Protein AF-A0A2M8EUY7-F1 (afdb_monomer_lite)

pLDDT: mean 81.36, std 12.44, range [43.34, 97.12]

Sequence (153 aa):
MKSKIKNQRSKILGFTMIELLIVIAVLGVLAVAVLSAINPLEQINRGRDTGSRSDSEQILSAVERFYTIQQYYPWMEAADDTDQFDWGSLMTSVTRATGGALIVDVLAAVGSEEIKQSFADRLKDVKYELFAYKKLGTENSPYICFSPKSASF

Structure (mmCIF, N/CA/C/O backbone):
data_AF-A0A2M8EUY7-F1
#
_entry.id   AF-A0A2M8EUY7-F1
#
loop_
_atom_site.group_PDB
_atom_site.id
_atom_site.type_symbol
_atom_site.label_atom_id
_atom_site.label_alt_id
_atom_site.label_comp_id
_atom_site.label_asym_id
_atom_site.label_entity_id
_atom_site.label_seq_id
_atom_site.pdbx_PDB_ins_code
_atom_site.Cartn_x
_atom_site.Cartn_y
_atom_site.Cartn_z
_atom_site.occupancy
_atom_site.B_iso_or_equiv
_atom_site.auth_seq_id
_atom_site.auth_comp_id
_atom_site.auth_asym_id
_atom_site.auth_atom_id
_atom_site.pdbx_PDB_model_num
ATOM 1 N N . MET A 1 1 ? 8.532 -18.869 80.378 1.00 47.84 1 MET A N 1
ATOM 2 C CA . MET A 1 1 ? 7.870 -17.756 79.663 1.00 47.84 1 MET A CA 1
ATOM 3 C C . MET A 1 1 ? 7.485 -18.250 78.266 1.00 47.84 1 MET A C 1
ATOM 5 O O . MET A 1 1 ? 8.375 -18.464 77.459 1.00 47.84 1 MET A O 1
ATOM 9 N N . LYS A 1 2 ? 6.209 -18.577 78.002 1.00 45.72 2 LYS A N 1
ATOM 10 C CA . LYS A 1 2 ? 5.752 -19.087 76.689 1.00 45.72 2 LYS A CA 1
ATOM 11 C C . LYS A 1 2 ? 4.875 -18.028 76.014 1.00 45.72 2 LYS A C 1
ATOM 13 O O . LYS A 1 2 ? 3.768 -17.766 76.472 1.00 45.72 2 LYS A O 1
ATOM 18 N N . SER A 1 3 ? 5.405 -17.408 74.961 1.00 61.81 3 SER A N 1
ATOM 19 C CA . SER A 1 3 ? 4.705 -16.432 74.118 1.00 61.81 3 SER A CA 1
ATOM 20 C C . SER A 1 3 ? 3.765 -17.156 73.144 1.00 61.81 3 SER A C 1
ATOM 22 O O . SER A 1 3 ? 4.179 -18.102 72.475 1.00 61.81 3 SER A O 1
ATOM 24 N N . LYS A 1 4 ? 2.490 -16.744 73.088 1.00 62.94 4 LYS A N 1
ATOM 25 C CA . LYS A 1 4 ? 1.484 -17.258 72.142 1.00 62.94 4 LYS A CA 1
ATOM 26 C C . LYS A 1 4 ? 1.505 -16.413 70.865 1.00 62.94 4 LYS A C 1
ATOM 28 O O . LYS A 1 4 ? 1.087 -15.259 70.884 1.00 62.94 4 LYS A O 1
ATOM 33 N N . ILE A 1 5 ? 1.921 -17.013 69.752 1.00 70.81 5 ILE A N 1
ATOM 34 C CA . ILE A 1 5 ? 1.808 -16.436 68.406 1.00 70.81 5 ILE A CA 1
ATOM 35 C C . ILE A 1 5 ? 0.328 -16.493 67.983 1.00 70.81 5 ILE A C 1
ATOM 37 O O . ILE A 1 5 ? -0.237 -17.576 67.830 1.00 70.81 5 ILE A O 1
ATOM 41 N N . LYS A 1 6 ? -0.329 -15.334 67.836 1.00 66.94 6 LYS A N 1
ATOM 42 C CA . LYS A 1 6 ? -1.699 -15.231 67.301 1.00 66.94 6 LYS A CA 1
ATOM 43 C C . LYS A 1 6 ? -1.652 -15.256 65.772 1.00 66.94 6 LYS A C 1
ATOM 45 O O . LYS A 1 6 ? -1.192 -14.305 65.151 1.00 66.94 6 LYS A O 1
ATOM 50 N N . ASN A 1 7 ? -2.155 -16.337 65.183 1.00 68.19 7 ASN A N 1
ATOM 51 C CA . ASN A 1 7 ? -2.286 -16.509 63.738 1.00 68.19 7 ASN A CA 1
ATOM 52 C C . ASN A 1 7 ? -3.511 -15.724 63.221 1.00 68.19 7 ASN A C 1
ATOM 54 O O . ASN A 1 7 ? -4.652 -16.129 63.450 1.00 68.19 7 ASN A O 1
ATOM 58 N N . GLN A 1 8 ? -3.281 -14.580 62.577 1.00 69.50 8 GLN A N 1
ATOM 59 C CA . GLN A 1 8 ? -4.314 -13.749 61.948 1.00 69.50 8 GLN A CA 1
ATOM 60 C C . GLN A 1 8 ? -4.659 -14.344 60.572 1.00 69.50 8 GLN A C 1
ATOM 62 O O . GLN A 1 8 ? -3.921 -14.155 59.609 1.00 69.50 8 GLN A O 1
ATOM 67 N N . ARG A 1 9 ? -5.766 -15.091 60.464 1.00 69.69 9 ARG A N 1
ATOM 68 C CA . ARG A 1 9 ? -6.303 -15.510 59.158 1.00 69.69 9 ARG A CA 1
ATOM 69 C C . ARG A 1 9 ? -6.989 -14.316 58.491 1.00 69.69 9 ARG A C 1
ATOM 71 O O . ARG A 1 9 ? -8.062 -13.905 58.930 1.00 69.69 9 ARG A O 1
ATOM 78 N N . SER A 1 10 ? -6.390 -13.788 57.429 1.00 69.44 10 SER A N 1
ATOM 79 C CA . SER A 1 10 ? -6.993 -12.770 56.565 1.00 69.44 10 SER A CA 1
ATOM 80 C C . SER A 1 10 ? -8.266 -13.326 55.918 1.00 69.44 10 SER A C 1
ATOM 82 O O . SER A 1 10 ? -8.216 -14.337 55.218 1.00 69.44 10 SER A O 1
ATOM 84 N N . LYS A 1 11 ? -9.421 -12.695 56.158 1.00 70.44 11 LYS A N 1
ATOM 85 C CA . LYS A 1 11 ? -10.657 -13.020 55.433 1.00 70.44 11 LYS A CA 1
ATOM 86 C C . LYS A 1 11 ? -10.527 -12.489 54.008 1.00 70.44 11 LYS A C 1
ATOM 88 O O . LYS A 1 11 ? -10.547 -11.280 53.805 1.00 70.44 11 LYS A O 1
ATOM 93 N N . ILE A 1 12 ? -10.396 -13.387 53.039 1.00 72.38 12 ILE A N 1
ATOM 94 C CA . ILE A 1 12 ? -10.546 -13.037 51.626 1.00 72.38 12 ILE A CA 1
ATOM 95 C C . ILE A 1 12 ? -12.047 -12.836 51.394 1.00 72.38 12 ILE A C 1
ATOM 97 O O . ILE A 1 12 ? -12.824 -13.784 51.499 1.00 72.38 12 ILE A O 1
ATOM 101 N N . LEU A 1 13 ? -12.460 -11.589 51.172 1.00 75.06 13 LEU A N 1
ATOM 102 C CA . LEU A 1 13 ? -13.822 -11.245 50.767 1.00 75.06 13 LEU A CA 1
ATOM 103 C C . LEU A 1 13 ? -13.942 -11.521 49.262 1.00 75.06 13 LEU A C 1
ATOM 105 O O . LEU A 1 13 ? -13.159 -10.994 48.476 1.00 75.06 13 LEU A O 1
ATOM 109 N N . GLY A 1 14 ? -14.867 -12.401 48.879 1.00 78.62 14 GLY A N 1
ATOM 110 C CA . GLY A 1 14 ? -15.189 -12.670 47.477 1.00 78.62 14 GLY A CA 1
ATOM 111 C C . GLY A 1 14 ? -16.153 -11.627 46.911 1.00 78.62 14 GLY A C 1
ATOM 112 O O . GLY A 1 14 ? -16.913 -11.020 47.662 1.00 78.62 14 GLY A O 1
ATOM 113 N N . PHE A 1 15 ? -16.132 -11.448 45.589 1.00 81.38 15 PHE A N 1
ATOM 114 C CA . PHE A 1 15 ? -17.105 -10.621 44.870 1.00 81.38 15 PHE A CA 1
ATOM 115 C C . PHE A 1 15 ? -18.519 -11.197 44.992 1.00 81.38 15 PHE A C 1
ATOM 117 O O . PHE A 1 15 ? -18.718 -12.414 44.937 1.00 81.38 15 PHE A O 1
ATOM 124 N N . THR A 1 16 ? -19.514 -10.323 45.115 1.00 91.38 16 THR A N 1
ATOM 125 C CA . THR A 1 16 ? -20.921 -10.719 45.059 1.00 91.38 16 THR A CA 1
ATOM 126 C C . THR A 1 16 ? -21.371 -10.919 43.607 1.00 91.38 16 THR A C 1
ATOM 128 O O . THR A 1 16 ? -20.884 -10.269 42.681 1.00 91.38 16 THR A O 1
ATOM 131 N N . MET A 1 17 ? -22.348 -11.806 43.392 1.00 89.44 17 MET A N 1
ATOM 132 C CA . MET A 1 17 ? -22.932 -12.031 42.059 1.00 89.44 17 MET A CA 1
ATOM 133 C C . MET A 1 17 ? -23.550 -10.752 41.475 1.00 89.44 17 MET A C 1
ATOM 135 O O . MET A 1 17 ? -23.486 -10.530 40.268 1.00 89.44 17 MET A O 1
ATOM 139 N N . ILE A 1 18 ? -24.131 -9.902 42.330 1.00 94.06 18 ILE A N 1
ATOM 140 C CA . ILE A 1 18 ? -24.772 -8.654 41.904 1.00 94.06 18 ILE A CA 1
ATOM 141 C C . ILE A 1 18 ? -23.753 -7.600 41.466 1.00 94.06 18 ILE A C 1
ATOM 143 O O . ILE A 1 18 ? -23.988 -6.915 40.474 1.00 94.06 18 ILE A O 1
ATOM 147 N N . GLU A 1 19 ? -22.603 -7.510 42.139 1.00 91.25 19 GLU A N 1
ATOM 148 C CA . GLU A 1 19 ? -21.518 -6.616 41.723 1.00 91.25 19 GLU A CA 1
ATOM 149 C C . GLU A 1 19 ? -21.020 -6.984 40.326 1.00 91.25 19 GLU A C 1
ATOM 151 O O . GLU A 1 19 ? -20.887 -6.109 39.473 1.00 91.25 19 GLU A O 1
ATOM 156 N N . LEU A 1 20 ? -20.815 -8.275 40.050 1.00 91.75 20 LEU A N 1
ATOM 157 C CA . LEU A 1 20 ? -20.336 -8.713 38.739 1.00 91.75 20 LEU A CA 1
ATOM 158 C C . LEU A 1 20 ? -21.393 -8.486 37.643 1.00 91.75 20 LEU A C 1
ATOM 160 O O . LEU A 1 20 ? -21.052 -8.060 36.540 1.00 91.75 20 LEU A O 1
ATOM 164 N N . LEU A 1 21 ? -22.678 -8.679 37.962 1.00 93.19 21 LEU A N 1
ATOM 165 C CA . LEU A 1 21 ? -23.792 -8.449 37.038 1.00 93.19 21 LEU A CA 1
ATOM 166 C C . LEU A 1 21 ? -23.926 -6.973 36.637 1.00 93.19 21 LEU A C 1
ATOM 168 O O . LEU A 1 21 ? -24.082 -6.663 35.456 1.00 93.19 21 LEU A O 1
ATOM 172 N N . ILE A 1 22 ? -23.831 -6.051 37.596 1.00 95.50 22 ILE A N 1
ATOM 173 C CA . ILE A 1 22 ? -23.909 -4.613 37.304 1.00 95.50 22 ILE A CA 1
ATOM 174 C C . ILE A 1 22 ? -22.715 -4.177 36.448 1.00 95.50 22 ILE A C 1
ATOM 176 O O . ILE A 1 22 ? -22.885 -3.401 35.510 1.00 95.50 22 ILE A O 1
ATOM 180 N N . VAL A 1 23 ? -21.519 -4.710 36.713 1.00 95.69 23 VAL A N 1
ATOM 181 C CA . VAL A 1 23 ? -20.315 -4.366 35.945 1.00 95.69 23 VAL A CA 1
ATOM 182 C C . VAL A 1 23 ? -20.455 -4.768 34.479 1.00 95.69 23 VAL A C 1
ATOM 184 O O . VAL A 1 23 ? -20.213 -3.938 33.607 1.00 95.69 23 VAL A O 1
ATOM 187 N N . ILE A 1 24 ? -20.897 -5.994 34.179 1.00 95.81 24 ILE A N 1
ATOM 188 C CA . ILE A 1 24 ? -21.076 -6.415 32.779 1.00 95.81 24 ILE A CA 1
ATOM 189 C C . ILE A 1 24 ? -22.193 -5.629 32.078 1.00 95.81 24 ILE A C 1
ATOM 191 O O . ILE A 1 24 ? -22.070 -5.335 30.890 1.00 95.81 24 ILE A O 1
ATOM 195 N N . ALA A 1 25 ? -23.242 -5.228 32.807 1.00 96.62 25 ALA A N 1
ATOM 196 C CA . ALA A 1 25 ? -24.312 -4.394 32.265 1.00 96.62 25 ALA A CA 1
ATOM 197 C C . ALA A 1 25 ? -23.797 -2.994 31.887 1.00 96.62 25 ALA A C 1
ATOM 199 O O . ALA A 1 25 ? -24.042 -2.522 30.777 1.00 96.62 25 ALA A O 1
ATOM 200 N N . VAL A 1 26 ? -23.029 -2.353 32.775 1.00 96.75 26 VAL A N 1
ATOM 201 C CA . VAL A 1 26 ? -22.422 -1.039 32.510 1.00 96.75 26 VAL A CA 1
ATOM 202 C C . VAL A 1 26 ? -21.386 -1.127 31.385 1.00 96.75 26 VAL A C 1
ATOM 204 O O . VAL A 1 26 ? -21.402 -0.290 30.482 1.00 96.75 26 VAL A O 1
ATOM 207 N N . LEU A 1 27 ? -20.529 -2.156 31.382 1.00 97.00 27 LEU A N 1
ATOM 208 C CA . LEU A 1 27 ? -19.553 -2.378 30.309 1.00 97.00 27 LEU A CA 1
ATOM 209 C C . LEU A 1 27 ? -20.231 -2.574 28.948 1.00 97.00 27 LEU A C 1
ATOM 211 O O . LEU A 1 27 ? -19.748 -2.036 27.955 1.00 97.00 27 LEU A O 1
ATOM 215 N N . GLY A 1 28 ? -21.366 -3.277 28.899 1.00 97.12 28 GLY A N 1
ATOM 216 C CA . GLY A 1 28 ? -22.139 -3.459 27.671 1.00 97.12 28 GLY A CA 1
ATOM 217 C C . GLY A 1 28 ? -22.645 -2.139 27.083 1.00 97.12 28 GLY A C 1
ATOM 218 O O . GLY A 1 28 ? -22.459 -1.883 25.894 1.00 97.12 28 GLY A O 1
ATOM 219 N N . VAL A 1 29 ? -23.232 -1.269 27.912 1.00 95.81 29 VAL A N 1
ATOM 220 C CA . VAL A 1 29 ? -23.752 0.037 27.460 1.00 95.81 29 VAL A CA 1
ATOM 221 C C . VAL A 1 29 ? -22.623 0.953 26.986 1.00 95.81 29 VAL A C 1
ATOM 223 O O . VAL A 1 29 ? -22.729 1.565 25.921 1.00 95.81 29 VAL A O 1
ATOM 226 N N . LEU A 1 30 ? -21.521 1.022 27.738 1.00 96.06 30 LEU A N 1
ATOM 227 C CA . LEU A 1 30 ? -20.367 1.842 27.365 1.00 96.06 30 LEU A CA 1
ATOM 228 C C . LEU A 1 30 ? -19.715 1.358 26.065 1.00 96.06 30 LEU A C 1
ATOM 230 O O . LEU A 1 30 ? -19.352 2.182 25.227 1.00 96.06 30 LEU A O 1
ATOM 234 N N . ALA A 1 31 ? -19.610 0.043 25.859 1.00 93.69 3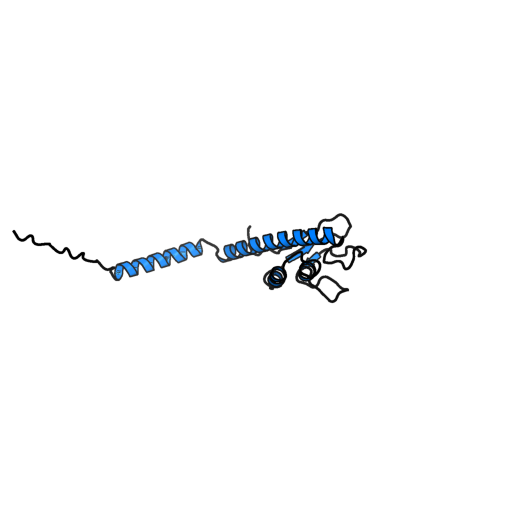1 ALA A N 1
ATOM 235 C CA . ALA A 1 31 ? -19.033 -0.519 24.641 1.00 93.69 31 ALA A CA 1
ATOM 236 C C . ALA A 1 31 ? -19.814 -0.104 23.383 1.00 93.69 31 ALA A C 1
ATOM 238 O O . ALA A 1 31 ? -19.208 0.321 22.400 1.00 93.69 31 ALA A O 1
ATOM 239 N N . VAL A 1 32 ? -21.151 -0.163 23.419 1.00 93.12 32 VAL A N 1
ATOM 240 C CA . VAL A 1 32 ? -21.995 0.251 22.284 1.00 93.12 32 VAL A CA 1
ATOM 241 C C . VAL A 1 32 ? -21.886 1.756 22.029 1.00 93.12 32 VAL A C 1
ATOM 243 O O . VAL A 1 32 ? -21.758 2.167 20.878 1.00 93.12 32 VAL A O 1
ATOM 246 N N . ALA A 1 33 ? -21.878 2.582 23.081 1.00 91.75 33 ALA A N 1
ATOM 247 C CA . ALA A 1 33 ? -21.738 4.032 22.943 1.00 91.75 33 ALA A CA 1
ATOM 248 C C . ALA A 1 33 ? -20.409 4.428 22.272 1.00 91.75 33 ALA A C 1
ATOM 250 O O . ALA A 1 33 ? -20.395 5.258 21.365 1.00 91.75 33 ALA A O 1
ATOM 251 N N . VAL A 1 34 ? -19.299 3.796 22.667 1.00 91.31 34 VAL A N 1
ATOM 252 C CA . VAL A 1 34 ? -17.974 4.047 22.076 1.00 91.31 34 VAL A CA 1
ATOM 253 C C . VAL A 1 34 ? -17.909 3.569 20.624 1.00 91.31 34 VAL A C 1
ATOM 255 O O . VAL A 1 34 ? -17.442 4.309 19.760 1.00 91.31 34 VAL A O 1
ATOM 258 N N . LEU A 1 35 ? -18.412 2.365 20.331 1.00 87.25 35 LEU A N 1
ATOM 259 C CA . LEU A 1 35 ? -18.447 1.833 18.964 1.00 87.25 35 LEU A CA 1
ATOM 260 C C . LEU A 1 35 ? -19.363 2.635 18.036 1.00 87.25 35 LEU A C 1
ATOM 262 O O . LEU A 1 35 ? -19.106 2.676 16.841 1.00 87.25 35 LEU A O 1
ATOM 266 N N . SER A 1 36 ? -20.406 3.282 18.563 1.00 85.88 36 SER A N 1
ATOM 267 C CA . SER A 1 36 ? -21.253 4.192 17.786 1.00 85.88 36 SER A CA 1
ATOM 268 C C . SER A 1 36 ? -20.579 5.538 17.508 1.00 85.88 36 SER A C 1
ATOM 270 O O . SER A 1 36 ? -20.956 6.210 16.550 1.00 85.88 36 SER A O 1
ATOM 272 N N . ALA A 1 37 ? -19.641 5.964 18.357 1.00 85.12 37 ALA A N 1
ATOM 273 C CA . ALA A 1 37 ? -18.942 7.238 18.211 1.00 85.12 37 ALA A CA 1
ATOM 274 C C . ALA A 1 37 ? -17.749 7.154 17.242 1.00 85.12 37 ALA A C 1
ATOM 276 O O . ALA A 1 37 ? -17.371 8.155 16.637 1.00 85.12 37 ALA A O 1
ATOM 277 N N . ILE A 1 38 ? -17.154 5.969 17.086 1.00 86.19 38 ILE A N 1
ATOM 278 C CA . ILE A 1 38 ? -16.068 5.706 16.137 1.00 86.19 38 ILE A CA 1
ATOM 279 C C . ILE A 1 38 ? -16.676 5.071 14.885 1.00 86.19 38 ILE A C 1
ATOM 281 O O . ILE A 1 38 ? -17.539 4.213 14.989 1.00 86.19 38 ILE A O 1
ATOM 285 N N . ASN A 1 39 ? -16.221 5.451 13.689 1.00 88.25 39 ASN A N 1
ATOM 286 C CA . ASN A 1 39 ? -16.520 4.690 12.475 1.00 88.25 39 ASN A CA 1
ATOM 287 C C . ASN A 1 39 ? -15.399 3.649 12.268 1.00 88.25 39 ASN A C 1
ATOM 289 O O . ASN A 1 39 ? -14.359 3.991 11.697 1.00 88.25 39 ASN A O 1
ATOM 293 N N . PRO A 1 40 ? -15.543 2.400 12.760 1.00 85.81 40 PRO A N 1
ATOM 294 C CA . PRO A 1 40 ? -14.461 1.416 12.719 1.00 85.81 40 PRO A CA 1
ATOM 295 C C . PRO A 1 40 ? -14.081 1.035 11.286 1.00 85.81 40 PRO A C 1
ATOM 297 O O . PRO A 1 40 ? -12.913 0.775 11.008 1.00 85.81 40 PRO A O 1
ATOM 300 N N . LEU A 1 41 ? -15.051 1.042 10.366 1.00 88.19 41 LEU A N 1
ATOM 301 C CA . LEU A 1 41 ? -14.807 0.752 8.954 1.00 88.19 41 LEU A CA 1
ATOM 302 C C . LEU A 1 41 ? -13.916 1.823 8.325 1.00 88.19 41 LEU A C 1
ATOM 304 O O . LEU A 1 41 ? -12.946 1.496 7.646 1.00 88.19 41 LEU A O 1
ATOM 308 N N . GLU A 1 42 ? -14.192 3.093 8.617 1.00 90.81 42 GLU A N 1
ATOM 309 C CA . GLU A 1 42 ? -13.360 4.204 8.157 1.00 90.81 42 GLU A CA 1
ATOM 310 C C . GLU A 1 42 ? -11.940 4.121 8.733 1.00 90.81 42 GLU A C 1
ATOM 312 O O . GLU A 1 42 ? -10.967 4.333 8.014 1.00 90.81 42 GLU A O 1
ATOM 317 N N . GLN A 1 43 ? -11.787 3.742 10.005 1.00 89.50 43 GLN A N 1
ATOM 318 C CA . GLN A 1 43 ? -10.465 3.592 10.619 1.00 89.50 43 GLN A CA 1
ATOM 319 C C . GLN A 1 43 ? -9.640 2.467 9.971 1.00 89.50 43 GLN A C 1
ATOM 321 O O . GLN A 1 43 ? -8.442 2.638 9.734 1.00 89.50 43 GLN A O 1
ATOM 326 N N . ILE A 1 44 ? -10.276 1.340 9.636 1.00 90.44 44 ILE A N 1
ATOM 327 C CA . ILE A 1 44 ? -9.636 0.242 8.898 1.00 90.44 44 ILE A CA 1
ATOM 328 C C . ILE A 1 44 ? -9.230 0.708 7.494 1.00 90.44 44 ILE A C 1
ATOM 330 O O . ILE A 1 44 ? -8.103 0.446 7.066 1.00 90.44 44 ILE A O 1
ATOM 334 N N . ASN A 1 45 ? -10.110 1.434 6.798 1.00 90.88 45 ASN A N 1
ATOM 335 C CA . ASN A 1 45 ? -9.822 1.972 5.469 1.00 90.88 45 ASN A CA 1
ATOM 336 C C . ASN A 1 45 ? -8.638 2.948 5.497 1.00 90.88 45 ASN A C 1
ATOM 338 O O . ASN A 1 45 ? -7.731 2.809 4.683 1.00 90.88 45 ASN A O 1
ATOM 342 N N . ARG A 1 46 ? -8.563 3.850 6.483 1.00 90.88 46 ARG A N 1
ATOM 343 C CA . ARG A 1 46 ? -7.414 4.760 6.649 1.00 90.88 46 ARG A CA 1
ATOM 344 C C . ARG A 1 46 ? -6.101 4.022 6.887 1.00 90.88 46 ARG A C 1
ATOM 346 O O . ARG A 1 46 ? -5.076 4.376 6.303 1.00 90.88 46 ARG A O 1
ATOM 353 N N . GLY A 1 47 ? -6.116 2.980 7.722 1.00 90.69 47 GLY A N 1
ATOM 354 C CA . GLY A 1 47 ? -4.928 2.154 7.958 1.00 90.69 47 GLY A CA 1
ATOM 355 C C . GLY A 1 47 ? -4.448 1.459 6.681 1.00 90.69 47 GLY A C 1
ATOM 356 O O . GLY A 1 47 ? -3.253 1.407 6.394 1.00 90.69 47 GLY A O 1
ATOM 357 N N . ARG A 1 48 ? -5.390 0.984 5.867 1.00 89.88 48 ARG A N 1
ATOM 358 C CA . ARG A 1 48 ? -5.112 0.358 4.575 1.00 89.88 48 ARG A CA 1
ATOM 359 C C . ARG A 1 48 ? -4.584 1.352 3.534 1.00 89.88 48 ARG A C 1
ATOM 361 O O . ARG A 1 48 ? -3.643 1.022 2.810 1.00 89.88 48 ARG A O 1
ATOM 368 N N . ASP A 1 49 ? -5.155 2.548 3.467 1.00 91.81 49 ASP A N 1
ATOM 369 C CA . ASP A 1 49 ? -4.724 3.599 2.540 1.00 91.81 49 ASP A CA 1
ATOM 370 C C . ASP A 1 49 ? -3.334 4.129 2.912 1.00 91.81 49 ASP A C 1
ATOM 372 O O . ASP A 1 49 ? -2.503 4.350 2.035 1.00 91.81 49 ASP A O 1
ATOM 376 N N . THR A 1 50 ? -3.022 4.204 4.210 1.00 92.00 50 THR A N 1
ATOM 377 C CA . THR A 1 50 ? -1.661 4.488 4.704 1.00 92.00 50 THR A CA 1
ATOM 378 C C . THR A 1 50 ? -0.656 3.444 4.205 1.00 92.00 50 THR A C 1
ATOM 380 O O . THR A 1 50 ? 0.421 3.801 3.726 1.00 92.00 50 THR A O 1
ATOM 383 N N . GLY A 1 51 ? -1.012 2.155 4.259 1.00 91.25 51 GLY A N 1
ATOM 384 C CA . GLY A 1 51 ? -0.183 1.084 3.697 1.00 91.25 51 GLY A CA 1
ATOM 385 C C . GLY A 1 51 ? -0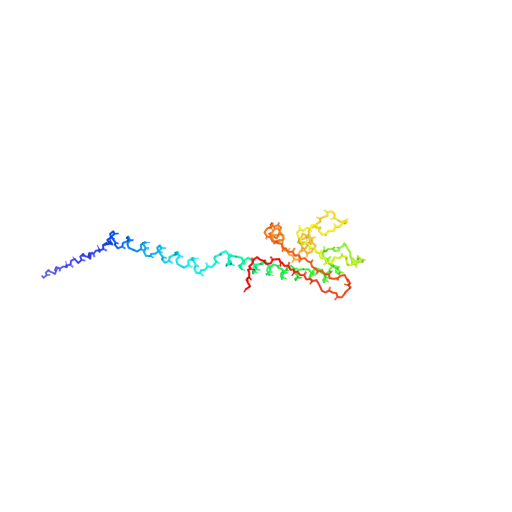.014 1.207 2.180 1.00 91.25 51 GLY A C 1
ATOM 386 O O . GLY A 1 51 ? 1.103 1.151 1.679 1.00 91.25 51 GLY A O 1
ATOM 387 N N . SER A 1 52 ? -1.108 1.466 1.458 1.00 90.69 52 SER A N 1
ATOM 388 C CA . SER A 1 52 ? -1.104 1.614 -0.008 1.00 90.69 52 SER A CA 1
ATOM 389 C C . SER A 1 52 ? -0.252 2.803 -0.468 1.00 90.69 52 SER A C 1
ATOM 391 O O . SER A 1 52 ? 0.441 2.720 -1.483 1.00 90.69 52 SER A O 1
ATOM 393 N N . ARG A 1 53 ? -0.241 3.892 0.308 1.00 91.88 53 ARG A N 1
ATOM 394 C CA . ARG A 1 53 ? 0.653 5.032 0.096 1.00 91.88 53 ARG A CA 1
ATOM 395 C C . ARG A 1 53 ? 2.120 4.644 0.253 1.00 91.88 53 ARG A C 1
ATOM 397 O O . ARG A 1 53 ? 2.910 4.934 -0.638 1.00 91.88 53 ARG A O 1
ATOM 404 N N . SER A 1 54 ? 2.475 3.971 1.349 1.00 93.12 54 SER A N 1
ATOM 405 C CA . SER A 1 54 ? 3.856 3.522 1.574 1.00 93.12 54 SER A CA 1
ATOM 406 C C . SER A 1 54 ? 4.332 2.570 0.476 1.00 93.12 54 SER A C 1
ATOM 408 O O . SER A 1 54 ? 5.472 2.662 0.025 1.00 93.12 54 SER A O 1
ATOM 410 N N . ASP A 1 55 ? 3.450 1.689 0.008 1.00 92.12 55 ASP A N 1
ATOM 411 C CA . ASP A 1 55 ? 3.749 0.774 -1.090 1.00 92.12 55 ASP A CA 1
ATOM 412 C C . ASP A 1 55 ? 3.941 1.525 -2.415 1.00 92.12 55 ASP A C 1
ATOM 414 O O . ASP A 1 55 ? 4.877 1.229 -3.154 1.00 92.12 55 ASP A O 1
ATOM 418 N N . SER A 1 56 ? 3.122 2.547 -2.686 1.00 91.75 56 SER A N 1
ATOM 419 C CA . SER A 1 56 ? 3.267 3.410 -3.869 1.00 91.75 56 SER A CA 1
ATOM 420 C C . SER A 1 56 ? 4.617 4.133 -3.887 1.00 91.75 56 SER A C 1
ATOM 422 O O . SER A 1 56 ? 5.288 4.162 -4.917 1.00 91.75 56 SER A O 1
ATOM 424 N N . GLU A 1 57 ? 5.039 4.674 -2.742 1.00 93.62 57 GLU A N 1
ATOM 425 C CA . GLU A 1 57 ? 6.336 5.345 -2.581 1.00 93.62 57 GLU A CA 1
ATOM 426 C C . GLU A 1 57 ? 7.502 4.364 -2.806 1.00 93.62 57 GLU A C 1
ATOM 428 O O . GLU A 1 57 ? 8.444 4.675 -3.534 1.00 93.62 57 GLU A O 1
ATOM 433 N N . GLN A 1 58 ? 7.413 3.145 -2.259 1.00 93.69 58 GLN A N 1
ATOM 434 C CA . GLN A 1 58 ? 8.429 2.103 -2.456 1.00 93.69 58 GLN A CA 1
ATOM 435 C C . GLN A 1 58 ? 8.561 1.676 -3.923 1.00 93.69 58 GLN A C 1
ATOM 437 O O . GLN A 1 58 ? 9.681 1.512 -4.413 1.00 93.69 58 GLN A O 1
ATOM 442 N N . ILE A 1 59 ? 7.436 1.511 -4.626 1.00 91.75 59 ILE A N 1
ATOM 443 C CA . ILE A 1 59 ? 7.426 1.157 -6.051 1.00 91.75 59 ILE A CA 1
ATOM 444 C C . ILE A 1 59 ? 7.988 2.302 -6.887 1.00 91.75 59 ILE A C 1
ATOM 446 O O . ILE A 1 59 ? 8.812 2.045 -7.756 1.00 91.75 59 ILE A O 1
ATOM 450 N N . LEU A 1 60 ? 7.598 3.552 -6.617 1.00 93.19 60 LEU A N 1
ATOM 451 C CA . LEU A 1 60 ? 8.128 4.708 -7.342 1.00 93.19 60 LEU A CA 1
ATOM 452 C C . LEU A 1 60 ? 9.656 4.757 -7.243 1.00 93.19 60 LEU A C 1
ATOM 454 O O . LEU A 1 60 ? 10.338 4.820 -8.263 1.00 93.19 60 LEU A O 1
ATOM 458 N N . SER A 1 61 ? 10.199 4.620 -6.031 1.00 94.31 61 SER A N 1
ATOM 459 C CA . SER A 1 61 ? 11.649 4.573 -5.841 1.00 94.31 61 SER A CA 1
ATOM 460 C C . SER A 1 61 ? 12.304 3.379 -6.546 1.00 94.31 61 SER A C 1
ATOM 462 O O . SER A 1 61 ? 13.429 3.500 -7.020 1.00 94.31 61 SER A O 1
ATOM 464 N N . ALA A 1 62 ? 11.641 2.221 -6.614 1.00 93.19 62 ALA A N 1
ATOM 465 C CA . ALA A 1 62 ? 12.146 1.060 -7.351 1.00 93.19 62 ALA A CA 1
ATOM 466 C C . ALA A 1 62 ? 12.171 1.292 -8.868 1.00 93.19 62 ALA A C 1
ATOM 468 O O . ALA A 1 62 ? 13.146 0.943 -9.524 1.00 93.19 62 ALA A O 1
ATOM 469 N N . VAL A 1 63 ? 11.135 1.931 -9.415 1.00 90.75 63 VAL A N 1
ATOM 470 C CA . VAL A 1 63 ? 11.057 2.310 -10.832 1.00 90.75 63 VAL A CA 1
ATOM 471 C C . VAL A 1 63 ? 12.170 3.297 -11.199 1.00 90.75 63 VAL A C 1
ATOM 473 O O . VAL A 1 63 ? 12.807 3.146 -12.239 1.00 90.75 63 VAL A O 1
ATOM 476 N N . GLU A 1 64 ? 12.445 4.287 -10.348 1.00 91.69 64 GLU A N 1
ATOM 477 C CA . GLU A 1 64 ? 13.523 5.260 -10.577 1.00 91.69 64 GLU A CA 1
ATOM 478 C C . GLU A 1 64 ? 14.921 4.622 -10.528 1.00 91.69 64 GLU A C 1
ATOM 480 O O . GLU A 1 64 ? 15.777 4.926 -11.366 1.00 91.69 64 GLU A O 1
ATOM 485 N N . ARG A 1 65 ? 15.160 3.703 -9.583 1.00 92.75 65 ARG A N 1
ATOM 486 C CA . ARG A 1 65 ? 16.413 2.931 -9.533 1.00 92.75 65 ARG A CA 1
ATOM 487 C C . ARG A 1 65 ? 16.580 2.035 -10.756 1.00 92.75 65 ARG A C 1
ATOM 489 O O . ARG A 1 65 ? 17.642 2.079 -11.376 1.00 92.75 65 ARG A O 1
ATOM 496 N N . PHE A 1 66 ? 15.516 1.334 -11.157 1.00 90.12 66 PHE A N 1
ATOM 497 C CA . PHE A 1 66 ? 15.505 0.525 -12.374 1.00 90.12 66 PHE A CA 1
ATOM 498 C C . PHE A 1 66 ? 15.936 1.361 -13.582 1.00 90.12 66 PHE A C 1
ATOM 500 O O . PHE A 1 66 ? 16.861 0.984 -14.294 1.00 90.12 66 PHE A O 1
ATOM 507 N N . TYR A 1 67 ? 15.326 2.536 -13.770 1.00 88.00 67 TYR A N 1
ATOM 508 C CA . TYR A 1 67 ? 15.663 3.438 -14.872 1.00 88.00 67 TYR A CA 1
ATOM 509 C C . TYR A 1 67 ? 17.121 3.912 -14.818 1.00 88.00 67 TYR A C 1
ATOM 511 O O . TYR A 1 67 ? 17.789 3.987 -15.845 1.00 88.00 67 TYR A O 1
ATOM 519 N N . THR A 1 68 ? 17.648 4.186 -13.623 1.00 90.19 68 THR A N 1
ATOM 520 C CA . THR A 1 68 ? 19.044 4.622 -13.450 1.00 90.19 68 THR A CA 1
ATOM 521 C C . THR A 1 68 ? 20.034 3.579 -13.979 1.00 90.19 68 THR A C 1
ATOM 523 O O . THR A 1 68 ? 21.047 3.942 -14.578 1.00 90.19 68 THR A O 1
ATOM 526 N N . ILE A 1 69 ? 19.734 2.289 -13.803 1.00 89.06 69 ILE A N 1
ATOM 527 C CA . ILE A 1 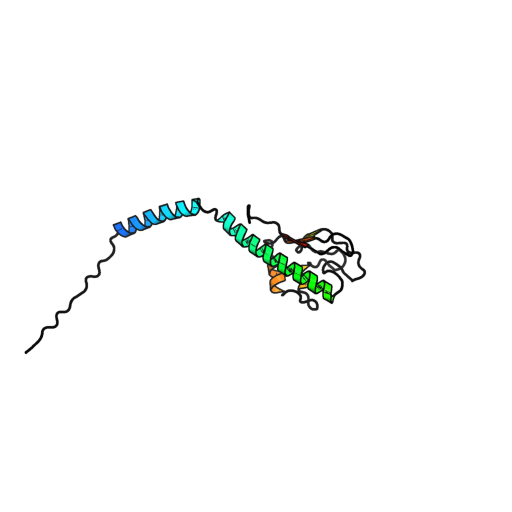69 ? 20.598 1.181 -14.234 1.00 89.06 69 ILE A CA 1
ATOM 528 C C . ILE A 1 69 ? 20.320 0.791 -15.689 1.00 89.06 69 ILE A C 1
ATOM 530 O O . ILE A 1 69 ? 21.252 0.637 -16.474 1.00 89.06 69 ILE A O 1
ATOM 534 N N . GLN A 1 70 ? 19.047 0.632 -16.045 1.00 86.56 70 GLN A N 1
ATOM 535 C CA . GLN A 1 70 ? 18.623 0.055 -17.320 1.00 86.56 70 GLN A CA 1
ATOM 536 C C . GLN A 1 70 ? 18.492 1.096 -18.439 1.00 86.56 70 GLN A C 1
ATOM 538 O O . GLN A 1 70 ? 18.555 0.736 -19.608 1.00 86.56 70 GLN A O 1
ATOM 543 N N . GLN A 1 71 ? 18.362 2.385 -18.101 1.00 87.44 71 GLN A N 1
ATOM 544 C CA . GLN A 1 71 ? 18.119 3.502 -19.031 1.00 87.44 71 GLN A CA 1
ATOM 545 C C . GLN A 1 71 ? 16.772 3.423 -19.780 1.00 87.44 71 GLN A C 1
ATOM 547 O O . GLN A 1 71 ? 16.555 4.135 -20.756 1.00 87.44 71 GLN A O 1
ATOM 552 N N . TYR A 1 72 ? 15.851 2.585 -19.304 1.00 84.38 72 TYR A N 1
ATOM 553 C CA . TYR A 1 72 ? 14.451 2.517 -19.725 1.00 84.38 72 TYR A CA 1
ATOM 554 C C . TYR A 1 72 ? 13.574 2.129 -18.538 1.00 84.38 72 TYR A C 1
ATOM 556 O O . TYR A 1 72 ? 14.071 1.695 -17.497 1.00 84.38 72 TYR A O 1
ATOM 564 N N . TYR A 1 73 ? 12.265 2.334 -18.661 1.00 85.69 73 TYR A N 1
ATOM 565 C CA . TYR A 1 73 ? 11.328 2.024 -17.584 1.00 85.69 73 TYR A CA 1
ATOM 566 C C . TYR A 1 73 ? 10.848 0.565 -17.626 1.00 85.69 73 TYR A C 1
ATOM 568 O O . TYR A 1 73 ? 10.821 -0.028 -18.698 1.00 85.69 73 TYR A O 1
ATOM 576 N N . PRO A 1 74 ? 10.385 -0.015 -16.501 1.00 83.94 74 PRO A N 1
ATOM 577 C CA . PRO A 1 74 ? 9.993 -1.431 -16.428 1.00 83.94 74 PRO A CA 1
ATOM 578 C C . PRO A 1 74 ? 8.843 -1.868 -17.353 1.00 83.94 74 PRO A C 1
ATOM 580 O O . PRO A 1 74 ? 8.601 -3.060 -17.504 1.00 83.94 74 PRO A O 1
ATOM 583 N N . TRP A 1 75 ? 8.095 -0.921 -17.920 1.00 80.31 75 TRP A N 1
ATOM 584 C CA . TRP A 1 75 ? 7.028 -1.158 -18.902 1.00 80.31 75 TRP A CA 1
ATOM 585 C C . TRP A 1 75 ? 7.502 -1.021 -20.356 1.00 80.31 75 TRP A C 1
ATOM 587 O O . TRP A 1 75 ? 6.677 -1.047 -21.265 1.00 80.31 75 TRP A O 1
ATOM 597 N N . MET A 1 76 ? 8.799 -0.819 -20.579 1.00 77.81 76 MET A N 1
ATOM 598 C CA . MET A 1 76 ? 9.433 -0.731 -21.895 1.00 77.81 76 MET A CA 1
ATOM 599 C C . MET A 1 76 ? 10.283 -1.981 -22.130 1.00 77.81 76 MET A C 1
ATOM 601 O O . MET A 1 76 ? 10.803 -2.566 -21.179 1.00 77.81 76 MET A O 1
ATOM 605 N N . GLU A 1 77 ? 10.446 -2.386 -23.388 1.00 74.50 77 GLU A N 1
ATOM 606 C CA . GLU A 1 77 ? 11.232 -3.586 -23.728 1.00 74.50 77 GLU A CA 1
ATOM 607 C C . GLU A 1 77 ? 12.716 -3.290 -23.977 1.00 74.50 77 GLU A C 1
ATOM 609 O O . GLU A 1 77 ? 13.556 -4.183 -23.855 1.00 74.50 77 GLU A O 1
ATOM 614 N N . ALA A 1 78 ? 13.045 -2.040 -24.310 1.00 73.19 78 ALA A N 1
ATOM 615 C CA . ALA A 1 78 ? 14.403 -1.569 -24.550 1.00 73.19 78 ALA A CA 1
ATOM 616 C C . ALA A 1 78 ? 14.492 -0.034 -24.449 1.00 73.19 78 ALA A C 1
ATOM 618 O O . ALA A 1 78 ? 13.480 0.667 -24.411 1.00 73.19 78 ALA A O 1
ATOM 619 N N . ALA A 1 79 ? 15.720 0.494 -24.427 1.00 72.31 79 ALA A N 1
ATOM 620 C CA . ALA A 1 79 ? 16.003 1.933 -24.340 1.00 72.31 79 ALA A CA 1
ATOM 621 C C . ALA A 1 79 ? 15.605 2.743 -25.581 1.00 72.31 79 ALA A C 1
ATOM 623 O O . ALA A 1 79 ? 15.450 3.959 -25.492 1.00 72.31 79 ALA A O 1
ATOM 624 N N . ASP A 1 80 ? 15.448 2.090 -26.729 1.00 73.38 80 ASP A N 1
ATOM 625 C CA . ASP A 1 80 ? 15.004 2.697 -27.982 1.00 73.38 80 ASP A CA 1
ATOM 626 C C . ASP A 1 80 ? 13.487 2.600 -28.201 1.00 73.38 80 ASP A C 1
ATOM 628 O O . ASP A 1 80 ? 12.980 3.130 -29.193 1.00 73.38 80 ASP A O 1
ATOM 632 N N . ASP A 1 81 ? 12.753 1.970 -27.278 1.00 73.31 81 ASP A N 1
ATOM 633 C CA . ASP A 1 81 ? 11.299 1.922 -27.342 1.00 73.31 81 ASP A CA 1
ATOM 634 C C . ASP A 1 81 ? 10.714 3.331 -27.169 1.00 73.31 81 ASP A C 1
ATOM 636 O O . ASP A 1 81 ? 11.133 4.134 -26.329 1.00 73.31 81 ASP A O 1
ATOM 640 N N . THR A 1 82 ? 9.711 3.647 -27.983 1.00 65.38 82 THR A N 1
ATOM 641 C CA . THR A 1 82 ? 8.911 4.850 -27.772 1.00 65.38 82 THR A CA 1
ATOM 642 C C . THR A 1 82 ? 8.176 4.698 -26.451 1.00 65.38 82 THR A C 1
ATOM 644 O O . THR A 1 82 ? 7.367 3.794 -26.301 1.00 65.38 82 THR A O 1
ATOM 647 N N . ASP A 1 83 ? 8.447 5.589 -25.506 1.00 64.19 83 ASP A N 1
ATOM 648 C CA . ASP A 1 83 ? 7.774 5.694 -24.212 1.00 64.19 83 ASP A CA 1
ATOM 649 C C . ASP A 1 83 ? 6.241 5.761 -24.383 1.00 64.19 83 ASP A C 1
ATOM 651 O O . ASP A 1 83 ? 5.680 6.840 -24.558 1.00 64.19 83 ASP A O 1
ATOM 655 N N . GLN A 1 84 ? 5.583 4.593 -24.424 1.00 65.88 84 GLN A N 1
ATOM 656 C CA . GLN A 1 84 ? 4.185 4.390 -24.847 1.00 65.88 84 GLN A CA 1
ATOM 657 C C . GLN A 1 84 ? 3.210 4.159 -23.683 1.00 65.88 84 GLN A C 1
ATOM 659 O O . GLN A 1 84 ? 2.059 3.768 -23.891 1.00 65.88 84 GLN A O 1
ATOM 664 N N . PHE A 1 85 ? 3.642 4.390 -22.448 1.00 70.88 85 PHE A N 1
ATOM 665 C CA . PHE A 1 85 ? 2.854 4.059 -21.270 1.00 70.88 85 PHE A CA 1
ATOM 666 C C . PHE A 1 85 ? 2.284 5.308 -20.605 1.00 70.88 85 PHE A C 1
ATOM 668 O O . PHE A 1 85 ? 2.914 5.859 -19.717 1.00 70.88 85 PHE A O 1
ATOM 675 N N . ASP A 1 86 ? 1.087 5.726 -21.027 1.00 73.00 86 ASP A N 1
ATOM 676 C CA . ASP A 1 86 ? 0.371 6.856 -20.425 1.00 73.00 86 ASP A CA 1
ATOM 677 C C . ASP A 1 86 ? -0.182 6.465 -19.045 1.00 73.00 86 ASP A C 1
ATOM 679 O O . ASP A 1 86 ? 0.368 6.869 -18.030 1.00 73.00 86 ASP A O 1
ATOM 683 N N . TRP A 1 87 ? -1.187 5.585 -18.985 1.00 78.88 87 TRP A N 1
ATOM 684 C CA . TRP A 1 87 ? -1.782 5.055 -17.749 1.00 78.88 87 TRP A CA 1
ATOM 685 C C . TRP A 1 87 ? -1.875 3.527 -17.782 1.00 78.88 87 TRP A C 1
ATOM 687 O O . TRP A 1 87 ? -2.289 2.950 -18.789 1.00 78.88 87 TRP A O 1
ATOM 697 N N . GLY A 1 88 ? -1.626 2.867 -16.651 1.00 76.06 88 GLY A N 1
ATOM 698 C CA . GLY A 1 88 ? -1.922 1.442 -16.504 1.00 76.06 88 GLY A CA 1
ATOM 699 C C . GLY A 1 88 ? -1.883 0.945 -15.064 1.00 76.06 88 GLY A C 1
ATOM 700 O O . GLY A 1 88 ? -1.237 1.526 -14.196 1.00 76.06 88 GLY A O 1
ATOM 701 N N . SER A 1 89 ? -2.597 -0.147 -14.790 1.00 75.44 89 SER A N 1
ATOM 702 C CA . SER A 1 89 ? -2.500 -0.827 -13.496 1.00 75.44 89 SER A CA 1
ATOM 703 C C . SER A 1 89 ? -1.171 -1.571 -13.397 1.00 75.44 89 SER A C 1
ATOM 705 O O . SER A 1 89 ? -0.787 -2.271 -14.328 1.00 75.44 89 SER A O 1
ATOM 707 N N . LEU A 1 90 ? -0.517 -1.495 -12.236 1.00 71.75 90 LEU A N 1
ATOM 708 C CA . LEU A 1 90 ? 0.681 -2.286 -11.928 1.00 71.75 90 LEU A CA 1
ATOM 709 C C . LEU A 1 90 ? 0.409 -3.803 -11.926 1.00 71.75 90 LEU A C 1
ATOM 711 O O . LEU A 1 90 ? 1.342 -4.591 -12.069 1.00 71.75 90 LEU A O 1
ATOM 715 N N . MET A 1 91 ? -0.860 -4.189 -11.741 1.00 63.50 91 MET A N 1
ATOM 716 C CA . MET A 1 91 ? -1.336 -5.570 -11.592 1.00 63.50 91 MET A CA 1
ATOM 717 C C . MET A 1 91 ? -2.018 -6.119 -12.845 1.00 63.50 91 MET A C 1
ATOM 719 O O . MET A 1 91 ? -2.396 -7.287 -12.886 1.00 63.50 91 MET A O 1
ATOM 723 N N . THR A 1 92 ? -2.189 -5.291 -13.874 1.00 61.91 92 THR A N 1
ATOM 724 C CA . THR A 1 92 ? -2.559 -5.766 -15.209 1.00 61.91 92 THR A CA 1
ATOM 725 C C . THR A 1 92 ? -1.277 -5.901 -16.009 1.00 61.91 92 THR A C 1
ATOM 727 O O . THR A 1 92 ? -0.395 -5.061 -15.886 1.00 61.91 92 THR A O 1
ATOM 730 N N . SER A 1 93 ? -1.147 -6.961 -16.803 1.00 55.12 93 SER A N 1
ATOM 731 C CA . SER A 1 93 ? 0.016 -7.169 -17.664 1.00 55.12 93 SER A CA 1
ATOM 732 C C . SER A 1 93 ? 0.268 -5.928 -18.519 1.00 55.12 93 SER A C 1
ATOM 734 O O . SER A 1 93 ? -0.540 -5.606 -19.396 1.00 55.12 93 SER A O 1
ATOM 736 N N . VAL A 1 94 ? 1.376 -5.237 -18.268 1.00 56.50 94 VAL A N 1
ATOM 737 C CA . VAL A 1 94 ? 1.814 -4.108 -19.084 1.00 56.50 94 VAL A CA 1
ATOM 738 C C . VAL A 1 94 ? 2.944 -4.620 -19.958 1.00 56.50 94 VAL A C 1
ATOM 740 O O . VAL A 1 94 ? 4.094 -4.503 -19.569 1.00 56.50 94 VAL A O 1
ATOM 743 N N . THR A 1 95 ? 2.577 -5.242 -21.085 1.00 51.50 95 THR A N 1
ATOM 744 C CA . THR A 1 95 ? 3.102 -4.971 -22.444 1.00 51.50 95 THR A CA 1
ATOM 745 C C . THR A 1 95 ? 2.682 -6.041 -23.455 1.00 51.50 95 THR A C 1
ATOM 747 O O . THR A 1 95 ? 2.452 -7.210 -23.145 1.00 51.50 95 THR A O 1
ATOM 750 N N . ARG A 1 96 ? 2.556 -5.589 -24.709 1.00 53.28 96 ARG A N 1
ATOM 751 C CA . ARG A 1 96 ? 2.095 -6.322 -25.897 1.00 53.28 96 ARG A CA 1
ATOM 752 C C . ARG A 1 96 ? 3.201 -7.085 -26.649 1.00 53.28 96 ARG A C 1
ATOM 754 O O . ARG A 1 96 ? 2.896 -7.569 -27.736 1.00 53.28 96 ARG A O 1
ATOM 761 N N . ALA A 1 97 ? 4.425 -7.232 -26.130 1.00 48.88 97 ALA A N 1
ATOM 762 C CA . ALA A 1 97 ? 5.490 -7.920 -26.879 1.00 48.88 97 ALA A CA 1
ATOM 763 C C . ALA A 1 97 ? 6.376 -8.917 -26.088 1.00 48.88 97 ALA A C 1
ATOM 765 O O . ALA A 1 97 ? 6.995 -9.780 -26.709 1.00 48.88 97 ALA A O 1
ATOM 766 N N . THR A 1 98 ? 6.279 -8.997 -24.755 1.00 43.34 98 THR A N 1
ATOM 767 C CA . THR A 1 98 ? 6.888 -10.082 -23.956 1.00 43.34 98 THR A CA 1
ATOM 768 C C . THR A 1 98 ? 5.880 -10.730 -23.012 1.00 43.34 98 THR A C 1
ATOM 770 O O . THR A 1 98 ? 5.918 -10.576 -21.798 1.00 43.34 98 THR A O 1
ATOM 773 N N . GLY A 1 99 ? 4.939 -11.491 -23.574 1.00 49.69 99 GLY A N 1
ATOM 774 C CA . GLY A 1 99 ? 4.215 -12.523 -22.818 1.00 49.69 99 GLY A CA 1
ATOM 775 C C . GLY A 1 99 ? 3.431 -12.071 -21.574 1.00 49.69 99 GLY A C 1
ATOM 776 O O . GLY A 1 99 ? 3.115 -12.918 -20.746 1.00 49.69 99 GLY A O 1
ATOM 777 N N . GLY A 1 100 ? 3.100 -10.783 -21.434 1.00 57.47 100 GLY A N 1
ATOM 778 C CA . GLY A 1 100 ? 2.200 -10.279 -20.396 1.00 57.47 100 GLY A CA 1
ATOM 779 C C . GLY A 1 100 ? 2.745 -10.315 -18.961 1.00 57.47 100 GLY A C 1
ATOM 780 O O . GLY A 1 100 ? 2.024 -10.737 -18.058 1.00 57.47 100 GLY A O 1
ATOM 781 N N . ALA A 1 101 ? 3.980 -9.863 -18.726 1.00 68.69 101 ALA A N 1
ATOM 782 C CA . ALA A 1 101 ? 4.503 -9.702 -17.366 1.00 68.69 101 ALA A CA 1
ATOM 783 C C . ALA A 1 101 ? 3.888 -8.481 -16.644 1.00 68.69 101 ALA A C 1
ATOM 785 O O . ALA A 1 101 ? 3.521 -7.479 -17.265 1.00 68.69 101 ALA A O 1
ATOM 786 N N . LEU A 1 102 ? 3.757 -8.560 -15.317 1.00 79.31 102 LEU A N 1
ATOM 787 C CA . LEU A 1 102 ? 3.365 -7.420 -14.484 1.00 79.31 102 LEU A CA 1
ATOM 788 C C . LEU A 1 102 ? 4.576 -6.509 -14.243 1.00 79.31 102 LEU A C 1
ATOM 790 O O . LEU A 1 102 ? 5.693 -6.998 -14.085 1.00 79.31 102 LEU A O 1
ATOM 794 N N . ILE A 1 103 ? 4.363 -5.197 -14.108 1.00 82.38 103 ILE A N 1
ATOM 795 C CA . ILE A 1 103 ? 5.447 -4.240 -13.795 1.00 82.38 103 ILE A CA 1
ATOM 796 C C . ILE A 1 103 ? 6.183 -4.645 -12.507 1.00 82.38 103 ILE A C 1
ATOM 798 O O . ILE A 1 103 ? 7.408 -4.575 -12.426 1.00 82.38 103 ILE A O 1
ATOM 802 N N . VAL A 1 104 ? 5.441 -5.111 -11.499 1.00 86.06 104 VAL A N 1
ATOM 803 C CA . VAL A 1 104 ? 6.031 -5.579 -10.236 1.00 86.06 104 VAL A CA 1
ATOM 804 C C . VAL A 1 104 ? 6.870 -6.846 -10.393 1.00 86.06 104 VAL A C 1
ATOM 806 O O . VAL A 1 104 ? 7.816 -7.031 -9.635 1.00 86.06 104 VAL A O 1
ATOM 809 N N . ASP A 1 105 ? 6.579 -7.684 -11.388 1.00 86.50 105 ASP A N 1
ATOM 810 C CA . ASP A 1 105 ? 7.386 -8.871 -11.672 1.00 86.50 105 ASP A CA 1
ATOM 811 C C . ASP A 1 105 ? 8.693 -8.494 -12.356 1.00 86.50 105 ASP A C 1
ATOM 813 O O . ASP A 1 105 ? 9.737 -9.031 -11.999 1.00 86.50 105 ASP A O 1
ATOM 817 N N . VAL A 1 106 ? 8.665 -7.518 -13.269 1.00 86.06 106 VAL A N 1
ATOM 818 C CA . VAL A 1 106 ? 9.878 -6.982 -13.908 1.00 86.06 106 VAL A CA 1
ATOM 819 C C . VAL A 1 106 ? 10.806 -6.345 -12.875 1.00 86.06 106 VAL A C 1
ATOM 821 O O . VAL A 1 106 ? 12.016 -6.553 -12.922 1.00 86.06 106 VAL A O 1
ATOM 824 N N . LEU A 1 107 ? 10.257 -5.617 -11.900 1.00 87.56 107 LEU A N 1
ATOM 825 C CA . LEU A 1 107 ? 11.037 -5.017 -10.812 1.00 87.56 107 LEU A CA 1
ATOM 826 C C . LEU A 1 107 ? 11.611 -6.050 -9.833 1.00 87.56 107 LEU A C 1
ATOM 828 O O . LEU A 1 107 ? 12.635 -5.792 -9.204 1.00 87.56 107 LEU A O 1
ATOM 832 N N . ALA A 1 108 ? 10.950 -7.196 -9.672 1.00 88.94 108 ALA A N 1
ATOM 833 C CA . ALA A 1 108 ? 11.401 -8.263 -8.783 1.00 88.94 108 ALA A CA 1
ATOM 834 C C . ALA A 1 108 ? 12.264 -9.324 -9.487 1.00 88.94 108 ALA A C 1
ATOM 836 O O . ALA A 1 108 ? 12.841 -10.191 -8.822 1.00 88.94 108 ALA A O 1
ATOM 837 N N . ALA A 1 109 ? 12.315 -9.301 -10.821 1.00 84.88 109 ALA A N 1
ATOM 838 C CA . ALA A 1 109 ? 12.988 -10.300 -11.632 1.00 84.88 109 ALA A CA 1
ATOM 839 C C . ALA A 1 109 ? 14.490 -10.379 -11.326 1.00 84.88 109 ALA A C 1
ATOM 841 O O . ALA A 1 109 ? 15.147 -9.407 -10.948 1.00 84.88 109 ALA A O 1
ATOM 842 N N . VAL A 1 110 ? 15.045 -11.573 -11.528 1.00 67.56 110 VAL A N 1
ATOM 843 C CA . VAL A 1 110 ? 16.486 -11.805 -11.408 1.00 67.56 110 VAL A CA 1
ATOM 844 C C . VAL A 1 110 ? 17.206 -10.936 -12.442 1.00 67.56 110 VAL A C 1
ATOM 846 O O . VAL A 1 110 ? 16.941 -11.053 -13.636 1.00 67.56 110 VAL A O 1
ATOM 849 N N . GLY A 1 111 ? 18.109 -10.070 -11.978 1.00 70.69 111 GLY A N 1
ATOM 850 C CA . GLY A 1 111 ? 18.847 -9.111 -12.810 1.00 70.69 111 GLY A CA 1
ATOM 851 C C . GLY A 1 111 ? 18.412 -7.650 -12.647 1.00 70.69 111 GLY A C 1
ATOM 852 O O . GLY A 1 111 ? 19.213 -6.767 -12.941 1.00 70.69 111 GLY A O 1
ATOM 853 N N . SER A 1 112 ? 17.205 -7.388 -12.133 1.00 74.56 112 SER A N 1
ATOM 854 C CA . SER A 1 112 ? 16.784 -6.056 -11.672 1.00 74.56 112 SER A CA 1
ATOM 855 C C . SER A 1 112 ? 16.786 -5.980 -10.143 1.00 74.56 112 SER A C 1
ATOM 857 O O . SER A 1 112 ? 17.389 -5.070 -9.590 1.00 74.56 112 SER A O 1
ATOM 859 N N . GLU A 1 113 ? 16.174 -6.961 -9.466 1.00 85.25 113 GLU A N 1
ATOM 860 C CA . GLU A 1 113 ? 16.132 -7.117 -7.997 1.00 85.25 113 GLU A CA 1
ATOM 861 C C . GLU A 1 113 ? 15.827 -5.823 -7.210 1.00 85.25 113 GLU A C 1
ATOM 863 O O . GLU A 1 113 ? 16.230 -5.654 -6.056 1.00 85.25 113 GLU A O 1
ATOM 868 N N . GLU A 1 114 ? 15.065 -4.905 -7.808 1.00 90.50 114 GLU A N 1
ATOM 869 C CA . GLU A 1 114 ? 14.785 -3.586 -7.234 1.00 90.50 114 GLU A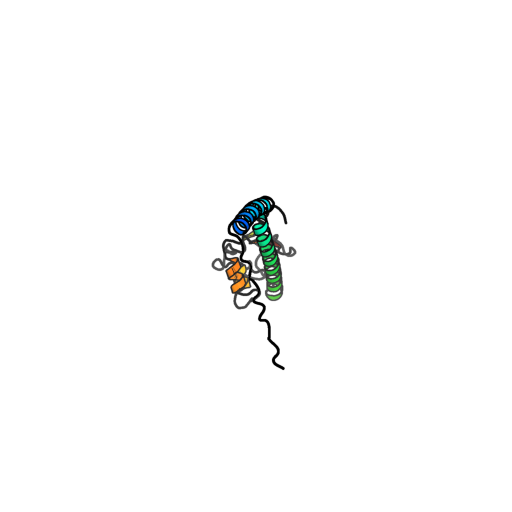 CA 1
ATOM 870 C C . GLU A 1 114 ? 13.826 -3.655 -6.048 1.00 90.50 114 GLU A C 1
ATOM 872 O O . GLU A 1 114 ? 13.824 -2.783 -5.170 1.00 90.50 114 GLU A O 1
ATOM 877 N N . ILE A 1 115 ? 13.007 -4.705 -6.027 1.00 91.75 115 ILE A N 1
ATOM 878 C CA . ILE A 1 115 ? 12.126 -5.082 -4.928 1.00 91.75 115 ILE A CA 1
ATOM 879 C C . ILE A 1 115 ? 12.244 -6.581 -4.658 1.00 91.75 115 ILE A C 1
ATOM 881 O O . ILE A 1 115 ? 12.581 -7.382 -5.526 1.00 91.75 115 ILE A O 1
ATOM 885 N N . LYS A 1 116 ? 11.909 -6.990 -3.432 1.00 91.44 116 LYS A N 1
ATOM 886 C CA . LYS A 1 116 ? 11.847 -8.413 -3.081 1.00 91.44 116 LYS A CA 1
ATOM 887 C C . LYS A 1 116 ? 10.659 -9.086 -3.767 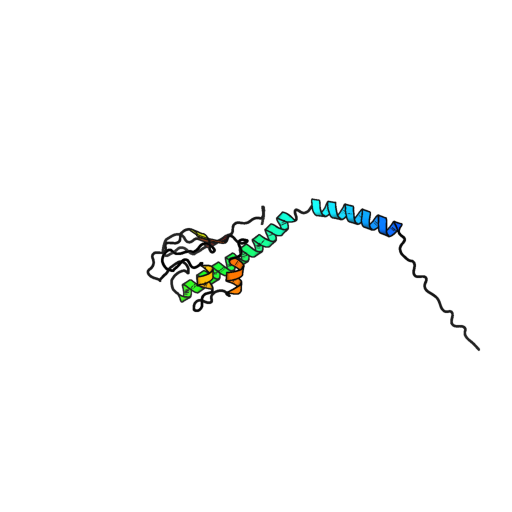1.00 91.44 116 LYS A C 1
ATOM 889 O O . LYS A 1 116 ? 9.562 -8.533 -3.777 1.00 91.44 116 LYS A O 1
ATOM 894 N N . GLN A 1 117 ? 10.839 -10.337 -4.181 1.00 88.88 117 GLN A N 1
ATOM 895 C CA . GLN A 1 117 ? 9.758 -11.168 -4.730 1.00 88.88 117 GLN A CA 1
ATOM 896 C C . GLN A 1 117 ? 8.559 -11.287 -3.778 1.00 88.88 117 GLN A C 1
ATOM 898 O O . GLN A 1 117 ? 7.420 -11.110 -4.186 1.00 88.88 117 GLN A O 1
ATOM 903 N N . SER A 1 118 ? 8.800 -11.432 -2.470 1.00 89.75 118 SER A N 1
ATOM 904 C CA . SER A 1 118 ? 7.717 -11.463 -1.475 1.00 89.75 118 SER A CA 1
ATOM 905 C C . SER A 1 118 ? 6.920 -10.158 -1.377 1.00 89.75 118 SER A C 1
ATOM 907 O O . SER A 1 118 ? 5.759 -10.176 -0.972 1.00 89.75 118 SER A O 1
ATOM 909 N N . PHE A 1 119 ? 7.531 -9.022 -1.726 1.00 90.25 119 PHE A N 1
ATOM 910 C CA . PHE A 1 119 ? 6.836 -7.743 -1.812 1.00 90.25 119 PHE A CA 1
ATOM 911 C C . PHE A 1 119 ? 5.996 -7.685 -3.090 1.00 90.25 119 PHE A C 1
ATOM 913 O O . PHE A 1 119 ? 4.811 -7.376 -3.002 1.00 90.25 119 PHE A O 1
ATOM 920 N N . ALA A 1 120 ? 6.556 -8.075 -4.239 1.00 87.81 120 ALA A N 1
ATOM 921 C CA . ALA A 1 120 ? 5.811 -8.168 -5.495 1.00 87.81 120 ALA A CA 1
ATOM 922 C C . ALA A 1 120 ? 4.597 -9.106 -5.381 1.00 87.81 120 ALA A C 1
ATOM 924 O O . ALA A 1 120 ? 3.487 -8.719 -5.737 1.00 87.81 120 ALA A O 1
ATOM 925 N N . ASP A 1 121 ? 4.765 -10.290 -4.790 1.00 88.06 121 ASP A N 1
ATOM 926 C CA . ASP A 1 121 ? 3.681 -11.257 -4.594 1.00 88.06 121 ASP A CA 1
ATOM 927 C C . ASP A 1 121 ? 2.575 -10.736 -3.672 1.00 88.06 121 ASP A C 1
ATOM 929 O O . ASP A 1 121 ? 1.394 -10.990 -3.910 1.00 88.06 121 ASP A O 1
ATOM 933 N N . ARG A 1 122 ? 2.928 -9.961 -2.639 1.00 87.62 122 ARG A N 1
ATOM 934 C CA . ARG A 1 122 ? 1.939 -9.327 -1.757 1.00 87.62 122 ARG A CA 1
ATOM 935 C C . ARG A 1 122 ? 1.082 -8.309 -2.509 1.00 87.62 122 ARG A C 1
ATOM 937 O O . ARG A 1 122 ? -0.106 -8.188 -2.219 1.00 87.62 122 ARG A O 1
ATOM 944 N N . LEU A 1 123 ? 1.677 -7.574 -3.446 1.00 86.38 123 LEU A N 1
ATOM 945 C CA . LEU A 1 123 ? 0.977 -6.550 -4.219 1.00 86.38 123 LEU A CA 1
ATOM 946 C C . LEU A 1 123 ? 0.010 -7.136 -5.253 1.00 86.38 123 LEU A C 1
ATOM 948 O O . LEU A 1 123 ? -0.969 -6.475 -5.579 1.00 86.38 123 LEU A O 1
ATOM 952 N N . LYS A 1 124 ? 0.232 -8.381 -5.696 1.00 81.31 124 LYS A N 1
ATOM 953 C CA . LYS A 1 124 ? -0.678 -9.116 -6.594 1.00 81.31 124 LYS A CA 1
ATOM 954 C C . LYS A 1 124 ? -2.009 -9.506 -5.947 1.00 81.31 124 LYS A C 1
ATOM 956 O O . LYS A 1 124 ? -2.933 -9.896 -6.659 1.00 81.31 124 LYS A O 1
ATOM 961 N N . ASP A 1 125 ? -2.132 -9.441 -4.619 1.00 76.81 125 ASP A N 1
ATOM 962 C CA . ASP A 1 125 ? -3.419 -9.663 -3.956 1.00 76.81 125 ASP A CA 1
ATOM 963 C C . ASP A 1 125 ? -4.421 -8.588 -4.422 1.00 76.81 125 ASP A C 1
ATOM 965 O O . ASP A 1 125 ? -4.146 -7.390 -4.334 1.00 76.81 125 ASP A O 1
ATOM 969 N N . VAL A 1 126 ? -5.616 -9.014 -4.855 1.00 64.88 126 VAL A N 1
ATOM 970 C CA . VAL A 1 126 ? -6.720 -8.196 -5.426 1.00 64.88 126 VAL A CA 1
ATOM 971 C C . VAL A 1 126 ? -7.161 -7.055 -4.500 1.00 64.88 126 VAL A C 1
ATOM 973 O O . VAL A 1 126 ? -7.959 -6.184 -4.842 1.00 64.88 126 VAL A O 1
ATOM 976 N N . LYS A 1 127 ? -6.650 -7.054 -3.273 1.00 66.94 127 LYS A N 1
ATOM 977 C CA . LYS A 1 127 ? -6.807 -5.969 -2.330 1.00 66.94 127 LYS A CA 1
ATOM 978 C C . LYS A 1 127 ? -6.201 -4.673 -2.851 1.00 66.94 127 LYS A C 1
ATOM 980 O O . LYS A 1 127 ? -6.793 -3.658 -2.519 1.00 66.94 127 LYS A O 1
ATOM 985 N N . TYR A 1 128 ? -5.106 -4.628 -3.600 1.00 67.44 128 TYR A N 1
ATOM 986 C CA . TYR A 1 128 ? -4.423 -3.360 -3.897 1.00 67.44 128 TYR A CA 1
ATOM 987 C C . TYR A 1 128 ? -4.571 -2.960 -5.368 1.00 67.44 128 TYR A C 1
ATOM 989 O O . TYR A 1 128 ? -3.984 -3.572 -6.250 1.00 67.44 128 TYR A O 1
ATOM 997 N N . GLU A 1 129 ? -5.336 -1.900 -5.637 1.00 77.50 129 GLU A N 1
ATOM 998 C CA . GLU A 1 129 ? -5.348 -1.261 -6.955 1.00 77.50 129 GLU A CA 1
ATOM 999 C C . GLU A 1 129 ? -4.319 -0.137 -6.964 1.00 77.50 129 GLU A C 1
ATOM 1001 O O . GLU A 1 129 ? -4.564 0.971 -6.478 1.00 77.50 129 GLU A O 1
ATOM 1006 N N . LEU A 1 130 ? -3.140 -0.474 -7.478 1.00 87.00 130 LEU A N 1
ATOM 1007 C CA . LEU A 1 130 ? -2.059 0.461 -7.734 1.00 87.00 130 LEU A CA 1
ATOM 1008 C C . LEU A 1 130 ? -1.966 0.715 -9.240 1.00 87.00 130 LEU A C 1
ATOM 1010 O O . LEU A 1 130 ? -2.063 -0.208 -10.058 1.00 87.00 130 LEU A O 1
ATOM 1014 N N . PHE A 1 131 ? -1.738 1.971 -9.595 1.00 86.00 131 PHE A N 1
ATOM 1015 C CA . PHE A 1 131 ? -1.630 2.441 -10.965 1.00 86.00 131 PHE A CA 1
ATOM 1016 C C . PHE A 1 131 ? -0.310 3.172 -11.157 1.00 86.00 131 PHE A C 1
ATOM 1018 O O . PHE A 1 131 ? 0.142 3.910 -10.282 1.00 86.00 131 PHE A O 1
ATOM 1025 N N . ALA A 1 132 ? 0.290 2.967 -12.318 1.00 86.69 132 ALA A N 1
ATOM 1026 C CA . ALA A 1 132 ? 1.422 3.731 -12.789 1.00 86.69 132 ALA A CA 1
ATOM 1027 C C . ALA A 1 132 ? 0.946 4.678 -13.898 1.00 86.69 132 ALA A C 1
ATOM 1029 O O . ALA A 1 132 ? 0.130 4.307 -14.747 1.00 86.69 132 ALA A O 1
ATOM 1030 N N . TYR A 1 133 ? 1.452 5.904 -13.866 1.00 84.50 133 TYR A N 1
ATOM 1031 C CA . TYR A 1 133 ? 1.209 6.928 -14.870 1.00 84.50 133 TYR A CA 1
ATOM 1032 C C . TYR A 1 133 ? 2.531 7.546 -15.298 1.00 84.50 133 TYR A C 1
ATOM 1034 O O . TYR A 1 133 ? 3.324 7.963 -14.451 1.00 84.50 133 TYR A O 1
ATOM 1042 N N . LYS A 1 134 ? 2.749 7.675 -16.601 1.00 82.88 134 LYS A N 1
ATOM 1043 C CA . LYS A 1 134 ? 3.818 8.505 -17.139 1.00 82.88 134 LYS A CA 1
ATOM 1044 C C . LYS A 1 134 ? 3.344 9.144 -18.435 1.00 82.88 134 LYS A C 1
ATOM 1046 O O . LYS A 1 134 ? 3.088 8.485 -19.425 1.00 82.88 134 LYS A O 1
ATOM 1051 N N . LYS A 1 135 ? 3.295 10.470 -18.480 1.00 81.06 135 LYS A N 1
ATOM 1052 C CA . LYS A 1 135 ? 2.954 11.144 -19.734 1.00 81.06 135 LYS A CA 1
ATOM 1053 C C . LYS A 1 135 ? 3.999 10.831 -20.813 1.00 81.06 135 LYS A C 1
ATOM 1055 O O . LYS A 1 135 ? 5.196 11.014 -20.566 1.00 81.06 135 LYS A O 1
ATOM 1060 N N . LEU A 1 136 ? 3.526 10.471 -22.007 1.00 75.25 136 LEU A N 1
ATOM 1061 C CA . LEU A 1 136 ? 4.358 10.209 -23.186 1.00 75.25 136 LEU A CA 1
ATOM 1062 C C . LEU A 1 136 ? 5.344 11.366 -23.433 1.00 75.25 136 LEU A C 1
ATOM 1064 O O 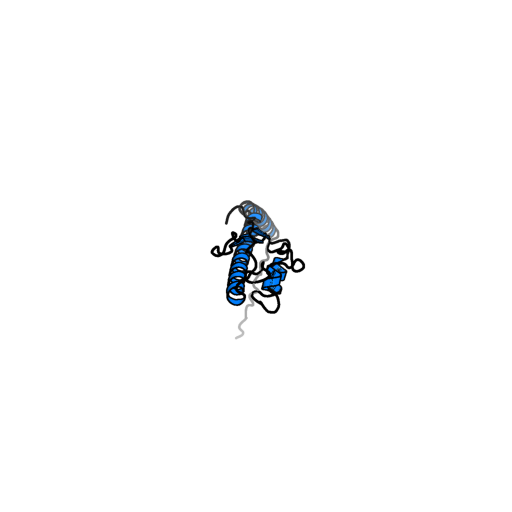. LEU A 1 136 ? 4.939 12.533 -23.507 1.00 75.25 136 LEU A O 1
ATOM 1068 N N . GLY A 1 137 ? 6.633 11.043 -23.549 1.00 71.00 137 GLY A N 1
ATOM 1069 C CA . GLY A 1 137 ? 7.706 11.998 -23.840 1.00 71.00 137 GLY A CA 1
ATOM 1070 C C . GLY A 1 137 ? 8.900 11.890 -22.885 1.00 71.00 137 GLY A C 1
ATOM 1071 O O . GLY A 1 137 ? 8.794 11.413 -21.756 1.00 71.00 137 GLY A O 1
ATOM 1072 N N . THR A 1 138 ? 10.058 12.370 -23.334 1.00 63.59 138 THR A N 1
ATOM 1073 C CA . THR A 1 138 ? 11.375 12.108 -22.723 1.00 63.59 138 THR A CA 1
ATOM 1074 C C . THR A 1 138 ? 11.656 12.801 -21.384 1.00 63.59 138 THR A C 1
ATOM 1076 O O . THR A 1 138 ? 12.623 12.435 -20.730 1.00 63.59 138 THR A O 1
ATOM 1079 N N . GLU A 1 139 ? 10.839 13.761 -20.937 1.00 68.75 139 GLU A N 1
ATOM 1080 C CA . GLU A 1 139 ? 11.145 14.582 -19.743 1.00 68.75 139 GLU A CA 1
ATOM 1081 C C . GLU A 1 139 ? 10.131 14.458 -18.592 1.00 68.75 139 GLU A C 1
ATOM 1083 O O . GLU A 1 139 ? 10.222 15.183 -17.603 1.00 68.75 139 GLU A O 1
ATOM 1088 N N . ASN A 1 140 ? 9.155 13.549 -18.680 1.00 79.00 140 ASN A N 1
ATOM 1089 C CA . ASN A 1 140 ? 8.145 13.400 -17.627 1.00 79.00 140 ASN A CA 1
ATOM 1090 C C . ASN A 1 140 ? 8.535 12.304 -16.628 1.00 79.00 140 ASN A C 1
ATOM 1092 O O . ASN A 1 140 ? 8.736 11.156 -17.026 1.00 79.00 140 ASN A O 1
ATOM 1096 N N . SER A 1 141 ? 8.567 12.633 -15.336 1.00 85.00 141 SER A N 1
ATOM 1097 C CA . SER A 1 141 ? 8.735 11.651 -14.258 1.00 85.00 141 SER A CA 1
ATOM 1098 C C . SER A 1 141 ? 7.529 10.705 -14.166 1.00 85.00 141 SER A C 1
ATOM 1100 O O . SER A 1 141 ? 6.398 11.128 -14.432 1.00 85.00 141 SER A O 1
ATOM 1102 N N . PRO A 1 142 ? 7.738 9.436 -13.779 1.00 87.00 142 PRO A N 1
ATOM 1103 C CA . PRO A 1 142 ? 6.643 8.522 -13.511 1.00 87.00 142 PRO A CA 1
ATOM 1104 C C . PRO A 1 142 ? 5.968 8.853 -12.179 1.00 87.00 142 PRO A C 1
ATOM 1106 O O . PRO A 1 142 ? 6.585 9.365 -11.247 1.00 87.00 142 PRO A O 1
ATOM 1109 N N . TYR A 1 143 ? 4.695 8.502 -12.080 1.00 89.75 143 TYR A N 1
ATOM 1110 C CA . TYR A 1 143 ? 3.895 8.621 -10.872 1.00 89.75 143 TYR A CA 1
ATOM 1111 C C . TYR A 1 143 ? 3.273 7.271 -10.550 1.00 89.75 143 TYR A C 1
ATOM 1113 O O . TYR A 1 143 ? 2.748 6.594 -11.434 1.00 89.75 143 TYR A O 1
ATOM 1121 N N . ILE A 1 144 ? 3.287 6.904 -9.271 1.00 90.62 144 ILE A N 1
ATOM 1122 C CA . ILE A 1 144 ? 2.540 5.758 -8.756 1.00 90.62 144 ILE A CA 1
ATOM 1123 C C . ILE A 1 144 ? 1.405 6.290 -7.891 1.00 90.62 144 ILE A C 1
ATOM 1125 O O . ILE A 1 144 ? 1.627 7.107 -6.996 1.00 90.62 144 ILE A O 1
ATOM 1129 N N . CYS A 1 145 ? 0.185 5.846 -8.164 1.00 90.94 145 CYS A N 1
ATOM 1130 C CA . CYS A 1 145 ? -0.995 6.220 -7.398 1.00 90.94 145 CYS A CA 1
ATOM 1131 C C . CYS A 1 145 ? -1.826 4.995 -7.015 1.00 90.94 145 CYS A C 1
ATOM 1133 O O . CYS A 1 145 ? -1.674 3.904 -7.561 1.00 90.94 145 CYS A O 1
ATOM 1135 N N . PHE A 1 146 ? -2.713 5.184 -6.046 1.00 90.31 146 PHE A N 1
ATOM 1136 C CA . PHE A 1 146 ? -3.666 4.180 -5.594 1.00 90.31 146 PHE A CA 1
ATOM 1137 C C . PHE A 1 146 ? -5.044 4.820 -5.454 1.00 90.31 146 PHE A C 1
ATOM 1139 O O . PHE A 1 146 ? -5.154 6.031 -5.260 1.00 90.31 146 PHE A O 1
ATOM 1146 N N . SER A 1 147 ? -6.091 4.003 -5.531 1.00 88.25 147 SER A N 1
ATOM 1147 C CA . SER A 1 147 ? -7.459 4.446 -5.256 1.00 88.25 147 SER A CA 1
ATOM 1148 C C . SER A 1 147 ? -7.747 4.337 -3.748 1.00 88.25 147 SER A C 1
ATOM 1150 O O . SER A 1 147 ? -7.784 3.211 -3.231 1.00 88.25 147 SER A O 1
ATOM 1152 N N . PRO A 1 148 ? -7.898 5.458 -3.011 1.00 89.06 148 PRO A N 1
ATOM 1153 C CA . PRO A 1 148 ? -8.197 5.416 -1.583 1.00 89.06 148 PRO A CA 1
ATOM 1154 C C . PRO A 1 148 ? -9.611 4.889 -1.328 1.00 89.06 148 PRO A C 1
ATOM 1156 O O . PRO A 1 148 ? -10.538 5.138 -2.101 1.00 89.06 148 PRO A O 1
ATOM 1159 N N . LYS A 1 149 ? -9.782 4.163 -0.220 1.00 88.25 149 LYS A N 1
ATOM 1160 C CA . LYS A 1 149 ? -11.091 3.685 0.251 1.00 88.25 149 LYS A CA 1
ATOM 1161 C C . LYS A 1 149 ? -11.632 4.491 1.427 1.00 88.25 149 LYS A C 1
ATOM 1163 O O . LYS A 1 149 ? -12.820 4.370 1.727 1.00 88.25 149 LYS A O 1
ATOM 1168 N N . SER A 1 150 ? -10.791 5.251 2.123 1.00 87.19 150 SER A N 1
ATOM 1169 C CA . SER A 1 150 ? -11.226 6.133 3.198 1.00 87.19 150 SER A CA 1
ATOM 1170 C C . SER A 1 150 ? -11.874 7.394 2.631 1.00 87.19 150 SER A C 1
ATOM 1172 O O . SER A 1 150 ? -11.478 7.918 1.589 1.00 87.19 150 SER A O 1
ATOM 1174 N N . ALA A 1 151 ? -12.901 7.887 3.319 1.00 83.06 151 ALA A N 1
ATOM 1175 C CA . ALA A 1 151 ? -13.551 9.145 2.962 1.00 83.06 151 ALA A CA 1
ATOM 1176 C C . ALA A 1 151 ? -12.694 10.361 3.350 1.00 83.06 151 ALA A C 1
ATOM 1178 O O . ALA A 1 151 ? -12.877 11.452 2.807 1.00 83.06 151 ALA A O 1
ATOM 1179 N N . SER A 1 152 ? -11.753 10.189 4.283 1.00 76.31 152 SER A N 1
ATOM 1180 C CA . SER A 1 152 ? -10.730 11.188 4.577 1.00 76.31 152 SER A CA 1
ATOM 1181 C C . SER A 1 152 ? -9.385 10.550 4.918 1.00 76.31 152 SER A C 1
ATOM 1183 O O . SER A 1 152 ? -9.329 9.432 5.439 1.00 76.31 152 SER A O 1
ATOM 1185 N N . PHE A 1 153 ? -8.311 11.294 4.655 1.00 60.72 153 PHE A N 1
ATOM 1186 C CA . PHE A 1 153 ? -6.956 10.970 5.102 1.00 60.72 153 PHE A CA 1
ATOM 1187 C C . PHE A 1 153 ? -6.727 11.403 6.553 1.00 60.72 153 PHE A C 1
ATOM 1189 O O . PHE A 1 153 ? -7.336 12.418 6.969 1.00 60.72 153 PHE A O 1
#

Secondary structure (DSSP, 8-state):
------------PPPPHHHHHHHHHHHHHHHHHHHHHS-HHHHHHHHHHHHHHHHHHHHHHHHHHHHHHHSS-TT-SSTTS----SEEETTS---TTTTT--HHHHHHSTTT-SS-HHHHHHHTSTT--EEEE--SSTTPPPEEEE---SS--

Radius of gyration: 29.54 Å; chains: 1; bounding box: 45×34×108 Å

InterPro domains:
  IPR012902 Prokaryotic N-terminal methylation site [PF07963] (10-35)
  IPR012902 Prokaryotic N-terminal methylation site [TIGR02532] (14-35)
  IPR045584 Pilin-like [SSF54523] (15-88)

Organism: NCBI:txid1974876

Foldseek 3Di:
DDDDDDDDDDDDDDDDPVVVVVVVVVVVVVVVVVPVVDPVVLVVLVVVVVVLVVLQVLVLVLQVLLCVPQVDGLLDPHNPDQPPCAKDWQLWQRDDPPDRDGSLCSSCDDPNNSDPPVSSVVCNPPSWGKMKGFPGDDPTRIGIDTDGPHPPD